Protein AF-A0A3B9T2Q4-F1 (afdb_monomer)

Mean predicted aligned error: 12.05 Å

Solvent-accessible surface area (backbone atoms only — not comparable to full-atom values): 7334 Å² total; pe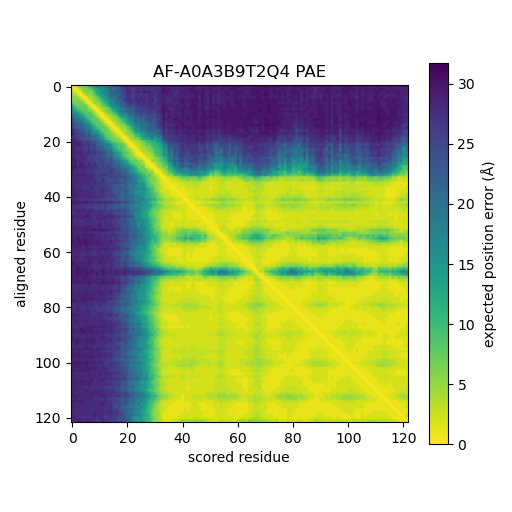r-residue (Å²): 136,87,83,83,85,83,90,83,91,85,90,83,83,90,84,89,80,84,85,78,78,80,80,82,74,83,77,83,78,84,82,79,73,48,72,46,75,51,74,50,68,79,83,91,60,62,48,77,48,77,45,71,37,96,86,68,55,30,35,34,40,36,37,37,38,62,86,83,63,39,28,37,37,20,34,15,36,25,55,74,46,55,23,23,5,27,36,36,36,62,86,44,82,47,70,23,61,76,29,56,36,71,40,77,10,53,34,78,42,71,57,38,73,68,49,38,39,37,37,24,41,64

Radius of gyration: 32.85 Å; Cα contacts (8 Å, |Δi|>4): 252; chains: 1; bounding box: 63×81×82 Å

Sequence (122 aa):
MKNRTNISFAVKAAVSIALSGIVMIPASLCASAANVSASATSFNSSWERYKEVSDGDGCLTYGFNTWATDEDYAWARHDTNSHYASLYNGSGWHTGSAKSGGKLSRVDVTHKGNSVSYYMYY

Foldseek 3Di:
DDDDDDDDDDDDDDDDDDPDDDDDDDDDDPDDWDKDKDKDQDQPAKDWDKDADPVRQKIWIWIFHPPPQRKTKIKIAGQAAWKWKWKQAPVGIDIFDIDGHPDMTMDIGHHHDRMMMIMMTD

Secondary structure (DSSP, 8-state):
----------------------------------EEEEEE---SS-EEEEEE-TTSSEEEEEEEE-SSS-EEEEEEEESSS-BEEEEEETTEEEEPPPB-TTSEEEEEEE--SS-EEEEEE-

Nearest PDB structures (foldseek):
  6m5a-assembly1_A  TM=3.588E-01  e=1.101E-01  Bifidobacterium longum
  3hqx-assembly1_A-2  TM=2.812E-01  e=4.783E-02  Acinetobacter baylyi ADP1
  5cjb-assembly1_A  TM=3.942E-01  e=6.824E-01  Homo sapiens
  3lrk-assembly1_A  TM=3.031E-01  e=9.828E-01  Saccharomyces cerevisiae
  3lrm-assembly1_D  TM=3.023E-01  e=1.149E+00  Saccharomyces cerevisiae

pLDDT: mean 83.82, std 20.03, range [36.34, 98.5]

Structure (mmCIF, N/CA/C/O backbone):
data_AF-A0A3B9T2Q4-F1
#
_entry.id   AF-A0A3B9T2Q4-F1
#
loop_
_atom_site.group_PDB
_atom_site.id
_atom_site.type_symbol
_atom_site.label_atom_id
_atom_site.label_alt_id
_atom_site.label_comp_id
_atom_site.label_asym_id
_atom_site.label_entity_id
_atom_site.label_seq_id
_atom_site.pdbx_PDB_ins_code
_atom_site.Cartn_x
_atom_site.Cartn_y
_atom_site.Cartn_z
_atom_site.occupancy
_atom_site.B_iso_or_equiv
_atom_site.auth_seq_id
_atom_site.auth_comp_id
_atom_site.auth_asym_id
_atom_site.auth_atom_id
_atom_site.pdbx_PDB_model_num
ATOM 1 N N . MET A 1 1 ? 37.339 -72.904 -65.330 1.00 45.62 1 MET A N 1
ATOM 2 C CA . MET A 1 1 ? 38.523 -72.027 -65.461 1.00 45.62 1 MET A CA 1
ATOM 3 C C . MET A 1 1 ? 38.452 -70.959 -64.379 1.00 45.62 1 MET A C 1
ATOM 5 O O . MET A 1 1 ? 37.429 -70.303 -64.254 1.00 45.62 1 MET A O 1
ATOM 9 N N . LYS A 1 2 ? 39.484 -70.882 -63.531 1.00 36.59 2 LYS A N 1
ATOM 10 C CA . LYS A 1 2 ? 39.657 -69.873 -62.476 1.00 36.59 2 LYS A CA 1
ATOM 11 C C . LYS A 1 2 ? 40.204 -68.595 -63.114 1.00 36.59 2 LYS A C 1
ATOM 13 O O . LYS A 1 2 ? 41.288 -68.670 -63.672 1.00 36.59 2 LYS A O 1
ATOM 18 N N . ASN A 1 3 ? 39.543 -67.455 -62.914 1.00 41.19 3 ASN A N 1
ATOM 19 C CA . ASN A 1 3 ? 40.208 -66.151 -62.937 1.00 41.19 3 ASN A CA 1
ATOM 20 C C . ASN A 1 3 ? 40.137 -65.543 -61.532 1.00 41.19 3 ASN A C 1
ATOM 22 O O . ASN A 1 3 ? 39.170 -64.902 -61.138 1.00 41.19 3 ASN A O 1
ATOM 26 N N . ARG A 1 4 ? 41.190 -65.824 -60.764 1.00 37.62 4 ARG A N 1
ATOM 27 C CA . ARG A 1 4 ? 41.754 -64.895 -59.778 1.00 37.62 4 ARG A CA 1
ATOM 28 C C . ARG A 1 4 ? 42.538 -63.872 -60.626 1.00 37.62 4 ARG A C 1
ATOM 30 O O . ARG A 1 4 ? 43.053 -64.259 -61.668 1.00 37.62 4 ARG A O 1
ATOM 37 N N . THR A 1 5 ? 42.716 -62.593 -60.333 1.00 45.78 5 THR A N 1
ATOM 38 C CA . THR A 1 5 ? 43.146 -61.885 -59.116 1.00 45.78 5 THR A CA 1
ATOM 39 C C . THR A 1 5 ? 43.351 -60.414 -59.622 1.00 45.78 5 THR A C 1
ATOM 41 O O . THR A 1 5 ? 43.537 -60.244 -60.823 1.00 45.78 5 THR A O 1
ATOM 44 N N . ASN A 1 6 ? 43.395 -59.298 -58.879 1.00 43.62 6 ASN A N 1
ATOM 45 C CA . ASN A 1 6 ? 44.394 -58.974 -57.857 1.00 43.62 6 ASN A CA 1
ATOM 46 C C . ASN A 1 6 ? 44.456 -57.442 -57.584 1.00 43.62 6 ASN A C 1
ATOM 48 O O . ASN A 1 6 ? 44.258 -56.666 -58.512 1.00 43.62 6 ASN A O 1
ATOM 52 N N . ILE A 1 7 ? 44.930 -57.092 -56.374 1.00 43.34 7 ILE A N 1
ATOM 53 C CA . ILE A 1 7 ? 45.737 -55.899 -55.994 1.00 43.34 7 ILE A CA 1
ATOM 54 C C . ILE A 1 7 ? 44.973 -54.570 -55.720 1.00 43.34 7 ILE A C 1
ATOM 56 O O . ILE A 1 7 ? 44.208 -54.131 -56.560 1.00 43.34 7 ILE A O 1
ATOM 60 N N . SER A 1 8 ? 45.174 -53.784 -54.645 1.00 39.56 8 SER A N 1
ATOM 61 C CA . SER A 1 8 ? 45.761 -53.971 -53.303 1.00 39.56 8 SER A CA 1
ATOM 62 C C . SER A 1 8 ? 45.687 -52.671 -52.447 1.00 39.56 8 SER A C 1
ATOM 64 O O . SER A 1 8 ? 45.685 -51.584 -53.009 1.00 39.56 8 SER A O 1
ATOM 66 N N . PHE A 1 9 ? 45.740 -52.835 -51.111 1.00 43.47 9 PHE A N 1
ATOM 67 C CA . PHE A 1 9 ? 46.228 -51.958 -50.012 1.00 43.47 9 PHE A CA 1
ATOM 68 C C . PHE A 1 9 ? 45.782 -50.483 -49.846 1.00 43.47 9 PHE A C 1
ATOM 70 O O . PHE A 1 9 ? 46.255 -49.597 -50.546 1.00 43.47 9 PHE A O 1
ATOM 77 N N . ALA A 1 10 ? 45.099 -50.202 -48.722 1.00 46.97 10 ALA A N 1
ATOM 78 C CA . ALA A 1 10 ? 45.397 -49.048 -47.858 1.00 46.97 10 ALA A CA 1
ATOM 79 C C . ALA A 1 10 ? 44.982 -49.321 -46.394 1.00 46.97 10 ALA A C 1
ATOM 81 O O . ALA A 1 10 ? 43.847 -49.683 -46.097 1.00 46.97 10 ALA A O 1
ATOM 82 N N . VAL A 1 11 ? 45.941 -49.160 -45.484 1.00 45.84 11 VAL A N 1
ATOM 83 C CA . VAL A 1 11 ? 45.807 -49.188 -44.020 1.00 45.84 11 VAL A CA 1
ATOM 84 C C . VAL A 1 11 ? 45.319 -47.814 -43.543 1.00 45.84 11 VAL A C 1
ATOM 86 O O . VAL A 1 11 ? 45.872 -46.826 -44.021 1.00 45.84 11 VAL A O 1
ATOM 89 N N . LYS A 1 12 ? 44.381 -47.740 -42.577 1.00 36.34 12 LYS A N 1
ATOM 90 C CA . LYS A 1 12 ? 44.442 -46.861 -41.375 1.00 36.34 12 LYS A CA 1
ATOM 91 C C . LYS A 1 12 ? 43.123 -46.804 -40.572 1.00 36.34 12 LYS A C 1
ATOM 93 O O . LYS A 1 12 ? 42.093 -46.396 -41.080 1.00 36.34 12 LYS A O 1
ATOM 98 N N . ALA A 1 13 ? 43.254 -47.206 -39.305 1.00 38.75 13 ALA A N 1
ATOM 99 C CA . ALA A 1 13 ? 42.751 -46.618 -38.054 1.00 38.75 13 ALA A CA 1
ATOM 100 C C . ALA A 1 13 ? 41.331 -46.007 -37.936 1.00 38.75 13 ALA A C 1
ATOM 102 O O . ALA A 1 13 ? 41.023 -45.013 -38.573 1.00 38.75 13 ALA A O 1
ATOM 103 N N . ALA A 1 14 ? 40.595 -46.569 -36.960 1.00 47.28 14 ALA A N 1
ATOM 104 C CA . ALA A 1 14 ? 39.822 -45.956 -35.861 1.00 47.28 14 ALA A CA 1
ATOM 105 C C . ALA A 1 14 ? 38.883 -44.757 -36.120 1.00 47.28 14 ALA A C 1
ATOM 107 O O . ALA A 1 14 ? 39.265 -43.779 -36.742 1.00 47.28 14 ALA A O 1
ATOM 108 N N . VAL A 1 15 ? 37.710 -44.769 -35.469 1.00 45.53 15 VAL A N 1
ATOM 109 C CA . VAL A 1 15 ? 37.310 -43.793 -34.425 1.00 45.53 15 VAL A CA 1
ATOM 110 C C . VAL A 1 15 ? 35.877 -44.094 -33.959 1.00 45.53 15 VAL A C 1
ATOM 112 O O . VAL A 1 15 ? 34.943 -44.207 -34.748 1.00 45.53 15 VAL A O 1
ATOM 115 N N . SER A 1 16 ? 35.737 -44.236 -32.644 1.00 49.41 16 SER A N 1
ATOM 116 C CA . SER A 1 16 ? 34.495 -44.326 -31.876 1.00 49.41 16 SER A CA 1
ATOM 117 C C . SER A 1 16 ? 33.817 -42.957 -31.778 1.00 49.41 16 SER A C 1
ATOM 119 O O . SER A 1 16 ? 34.513 -41.980 -31.519 1.00 49.41 16 SER A O 1
ATOM 121 N N . ILE A 1 17 ? 32.482 -42.872 -31.841 1.00 56.44 17 ILE A N 1
ATOM 122 C CA . ILE A 1 17 ? 31.737 -41.731 -31.274 1.00 56.44 17 ILE A CA 1
ATOM 123 C C . ILE A 1 17 ? 30.488 -42.264 -30.564 1.00 56.44 17 ILE A C 1
ATOM 125 O O . ILE A 1 17 ? 29.504 -42.643 -31.194 1.00 56.44 17 ILE A O 1
ATOM 129 N N . ALA A 1 18 ? 30.552 -42.301 -29.232 1.00 58.09 18 ALA A N 1
ATOM 130 C CA . ALA A 1 18 ? 29.379 -42.398 -28.375 1.00 58.09 18 ALA A CA 1
ATOM 131 C C . ALA A 1 18 ? 28.689 -41.027 -28.367 1.00 58.09 18 ALA A C 1
ATOM 133 O O . ALA A 1 18 ? 29.297 -40.028 -27.982 1.00 58.09 18 ALA A O 1
ATOM 134 N N . LEU A 1 19 ? 27.438 -40.967 -28.821 1.00 53.00 19 LEU A N 1
ATOM 135 C CA . LEU A 1 19 ? 26.647 -39.741 -28.807 1.00 53.00 19 LEU A CA 1
ATOM 136 C C . LEU A 1 19 ? 25.994 -39.593 -27.426 1.00 53.00 19 LEU A C 1
ATOM 138 O O . LEU A 1 19 ? 24.887 -40.072 -27.187 1.00 53.00 19 LEU A O 1
ATOM 142 N N . SER A 1 20 ? 26.714 -38.970 -26.496 1.00 57.81 20 SER A N 1
ATOM 143 C CA . SER A 1 20 ? 26.172 -38.558 -25.201 1.00 57.81 20 SER A CA 1
ATOM 144 C C . SER A 1 20 ? 25.135 -37.455 -25.417 1.00 57.81 20 SER A C 1
ATOM 146 O O . SER A 1 20 ? 25.484 -36.313 -25.713 1.00 57.81 20 SER A O 1
ATOM 148 N N . GLY A 1 21 ? 23.854 -37.797 -25.280 1.00 60.84 21 GLY A N 1
ATOM 149 C CA . GLY A 1 21 ? 22.773 -36.820 -25.224 1.00 60.84 21 GLY A CA 1
ATOM 150 C C . GLY A 1 21 ? 22.905 -35.971 -23.962 1.00 60.84 21 GLY A C 1
ATOM 151 O O . GLY A 1 21 ? 22.773 -36.478 -22.851 1.00 60.84 21 GLY A O 1
ATOM 152 N N . ILE 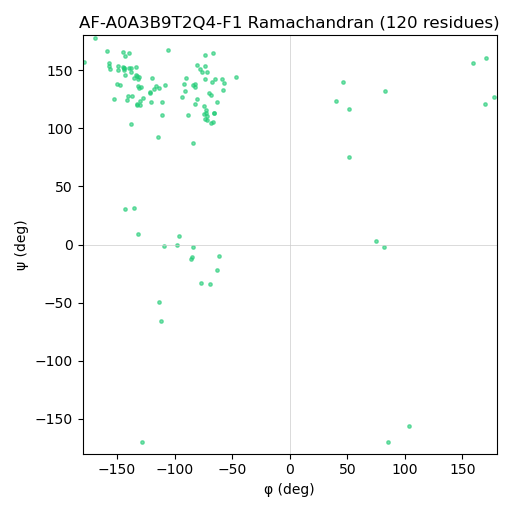A 1 22 ? 23.186 -34.680 -24.127 1.00 67.56 22 ILE A N 1
ATOM 153 C CA . ILE A 1 22 ? 23.145 -33.706 -23.036 1.00 67.56 22 ILE A CA 1
ATOM 154 C C . ILE A 1 22 ? 21.672 -33.476 -22.688 1.00 67.56 22 ILE A C 1
ATOM 156 O O . ILE A 1 22 ? 20.922 -32.893 -23.469 1.00 67.56 22 ILE A O 1
ATOM 160 N N . VAL A 1 23 ? 21.254 -33.942 -21.513 1.00 66.56 23 VAL A N 1
ATOM 161 C CA . VAL A 1 23 ? 19.970 -33.568 -20.913 1.00 66.56 23 VAL A CA 1
ATOM 162 C C . VAL A 1 23 ? 20.093 -32.118 -20.438 1.00 66.56 23 VAL A C 1
ATOM 164 O O . VAL A 1 23 ? 20.784 -31.844 -19.459 1.00 66.56 23 VAL A O 1
ATOM 167 N N . MET A 1 24 ? 19.445 -31.177 -21.129 1.00 67.06 24 MET A N 1
ATOM 168 C CA . MET A 1 24 ? 19.234 -29.832 -20.591 1.00 67.06 24 MET A CA 1
ATOM 169 C C . MET A 1 24 ? 18.159 -29.907 -19.506 1.00 67.06 24 MET A C 1
ATOM 171 O O . MET A 1 24 ? 16.981 -30.086 -19.804 1.00 67.06 24 MET A O 1
ATOM 175 N N . ILE A 1 25 ? 18.561 -29.766 -18.246 1.00 71.31 25 ILE A N 1
ATOM 176 C CA . ILE A 1 25 ? 17.626 -29.478 -17.158 1.00 71.31 25 ILE A CA 1
ATOM 177 C C . ILE A 1 25 ? 17.391 -27.961 -17.186 1.00 71.31 25 ILE A C 1
ATOM 179 O O . ILE A 1 25 ? 18.367 -27.217 -17.066 1.00 71.31 25 ILE A O 1
ATOM 183 N N . PRO A 1 26 ? 16.154 -27.464 -17.365 1.00 66.19 26 PRO A N 1
ATOM 184 C CA . PRO A 1 26 ? 15.901 -26.036 -17.246 1.00 66.19 26 PRO A CA 1
ATOM 185 C C . PRO A 1 26 ? 16.201 -25.601 -15.808 1.00 66.19 26 PRO A C 1
ATOM 187 O O . PRO A 1 26 ? 15.634 -26.133 -14.854 1.00 66.19 26 PRO A O 1
ATOM 190 N N . ALA A 1 27 ? 17.113 -24.643 -15.646 1.00 67.19 27 ALA A N 1
ATOM 191 C CA . ALA A 1 27 ? 17.326 -23.993 -14.363 1.00 67.19 27 ALA A CA 1
ATOM 192 C C . ALA A 1 27 ? 16.137 -23.065 -14.089 1.00 67.19 27 ALA A C 1
ATOM 194 O O . ALA A 1 27 ? 15.915 -22.097 -14.818 1.00 67.19 27 ALA A O 1
ATOM 195 N N . SER A 1 28 ? 15.365 -23.357 -13.044 1.00 64.12 28 SER A N 1
ATOM 196 C CA . SER A 1 28 ? 14.371 -22.421 -12.524 1.00 64.12 28 SER A CA 1
ATOM 197 C C . SER A 1 28 ? 15.098 -21.207 -11.948 1.00 64.12 28 SER A C 1
ATOM 199 O O . SER A 1 28 ? 15.803 -21.322 -10.947 1.00 64.12 28 SER A O 1
ATOM 201 N N . LEU A 1 29 ? 14.940 -20.042 -12.576 1.00 61.62 29 LEU A N 1
ATOM 202 C CA . LEU A 1 29 ? 15.357 -18.774 -11.985 1.00 61.62 29 LEU A CA 1
ATOM 203 C C . LEU A 1 29 ? 14.366 -18.441 -10.865 1.00 61.62 29 LEU A C 1
ATOM 205 O O . LEU A 1 29 ? 13.189 -18.195 -11.125 1.00 61.62 29 LEU A O 1
ATOM 209 N N . CYS A 1 30 ? 14.821 -18.459 -9.615 1.00 53.50 30 CYS A N 1
ATOM 210 C CA . CYS A 1 30 ? 14.029 -17.941 -8.505 1.00 53.50 30 CYS A CA 1
ATOM 211 C C . CYS A 1 30 ? 13.920 -16.418 -8.667 1.00 53.50 30 CYS A C 1
ATOM 213 O O . CYS A 1 30 ? 14.889 -15.704 -8.419 1.00 53.50 30 CYS A O 1
ATOM 215 N N . ALA A 1 31 ? 12.764 -15.915 -9.100 1.00 57.06 31 ALA A N 1
ATOM 216 C CA . ALA A 1 31 ? 12.480 -14.486 -9.059 1.00 57.06 31 ALA A CA 1
ATOM 217 C C . ALA A 1 31 ? 12.199 -14.080 -7.604 1.00 57.06 31 ALA A C 1
ATOM 219 O O . ALA A 1 31 ? 11.200 -14.500 -7.020 1.00 57.06 31 ALA A O 1
ATOM 220 N N . SER A 1 32 ? 13.085 -13.287 -7.004 1.00 60.25 32 SER A N 1
ATOM 221 C CA . SER A 1 32 ? 12.813 -12.600 -5.741 1.00 60.25 32 SER A CA 1
ATOM 222 C C . SER A 1 32 ? 12.171 -11.250 -6.053 1.00 60.25 32 SER A C 1
ATOM 224 O O . SER A 1 32 ? 12.842 -10.382 -6.606 1.00 60.25 32 SER A O 1
ATOM 226 N N . ALA A 1 33 ? 10.892 -11.076 -5.717 1.00 71.56 33 ALA A N 1
ATOM 227 C CA . ALA A 1 33 ? 10.262 -9.759 -5.756 1.00 71.56 33 ALA A CA 1
ATOM 228 C C . ALA A 1 33 ? 10.841 -8.900 -4.625 1.00 71.56 33 ALA A C 1
ATOM 230 O O . ALA A 1 33 ? 10.904 -9.358 -3.477 1.00 71.56 33 ALA A O 1
ATOM 231 N N . ALA A 1 34 ? 11.269 -7.682 -4.944 1.00 86.31 34 ALA A N 1
ATOM 232 C CA . ALA A 1 34 ? 11.630 -6.719 -3.922 1.00 86.31 34 ALA A CA 1
ATOM 233 C C . ALA A 1 34 ? 10.345 -6.212 -3.260 1.00 86.31 34 ALA A C 1
ATOM 235 O O . ALA A 1 34 ? 9.252 -6.252 -3.835 1.00 86.31 34 ALA A O 1
ATOM 236 N N . ASN A 1 35 ? 10.443 -5.772 -2.008 1.00 91.38 35 ASN A N 1
ATOM 237 C CA . ASN A 1 35 ? 9.285 -5.226 -1.325 1.00 91.38 35 ASN A CA 1
ATOM 238 C C . ASN A 1 35 ? 9.647 -4.073 -0.400 1.00 91.38 35 ASN A C 1
ATOM 240 O O . ASN A 1 35 ? 10.734 -3.999 0.170 1.00 91.38 35 ASN A O 1
ATOM 244 N N . VAL A 1 36 ? 8.679 -3.186 -0.221 1.00 95.31 36 VAL A N 1
ATOM 245 C CA . VAL A 1 36 ? 8.677 -2.187 0.840 1.00 95.31 36 VAL A CA 1
ATOM 246 C C . VAL A 1 36 ? 7.495 -2.476 1.752 1.00 95.31 36 VAL A C 1
ATOM 248 O O . VAL A 1 36 ? 6.408 -2.814 1.283 1.00 95.31 36 VAL A O 1
ATOM 251 N N . SER A 1 37 ? 7.715 -2.398 3.064 1.00 96.06 37 SER A N 1
ATOM 252 C CA . SER A 1 37 ? 6.689 -2.697 4.062 1.00 96.06 37 SER A CA 1
ATOM 253 C C . SER A 1 37 ? 6.615 -1.654 5.172 1.00 96.06 37 SER A C 1
ATOM 255 O O . SER A 1 37 ? 7.605 -0.991 5.498 1.00 96.06 37 SER A O 1
ATOM 257 N N . ALA A 1 38 ? 5.434 -1.514 5.763 1.00 96.56 38 ALA A N 1
ATOM 258 C CA . ALA A 1 38 ? 5.166 -0.674 6.924 1.00 96.56 38 ALA A CA 1
ATOM 259 C C . ALA A 1 38 ? 4.120 -1.338 7.829 1.00 96.56 38 ALA A C 1
ATOM 261 O O . ALA A 1 38 ? 3.435 -2.268 7.414 1.00 96.56 38 ALA A O 1
ATOM 262 N N . SER A 1 39 ? 3.980 -0.856 9.063 1.00 96.69 39 SER A N 1
ATOM 263 C CA . SER A 1 39 ? 2.981 -1.364 10.004 1.00 96.69 39 SER A CA 1
ATOM 264 C C . SER A 1 39 ? 2.409 -0.256 10.880 1.00 96.69 39 SER A C 1
ATOM 266 O O . SER A 1 39 ? 3.095 0.725 11.180 1.00 96.69 39 SER A O 1
ATOM 268 N N . ALA A 1 40 ? 1.172 -0.435 11.335 1.00 96.38 40 ALA A N 1
ATOM 269 C CA . ALA A 1 40 ? 0.509 0.462 12.274 1.00 96.38 40 ALA A CA 1
ATOM 270 C C . ALA A 1 40 ? -0.273 -0.317 13.338 1.00 96.38 40 ALA A C 1
ATOM 272 O O . ALA A 1 40 ? -0.742 -1.423 13.083 1.00 96.38 40 ALA A O 1
ATOM 273 N N . THR A 1 41 ? -0.412 0.284 14.521 1.00 95.75 41 THR A N 1
ATOM 274 C CA . THR A 1 41 ? -1.107 -0.286 15.692 1.00 95.75 41 THR A CA 1
ATOM 275 C C . THR A 1 41 ? -2.095 0.689 16.347 1.00 95.75 41 THR A C 1
ATOM 277 O O . THR A 1 41 ? -2.599 0.426 17.435 1.00 95.75 41 THR A O 1
ATOM 280 N N . SER A 1 42 ? -2.358 1.839 15.718 1.00 92.81 42 SER A N 1
ATOM 281 C CA . SER A 1 42 ? -3.260 2.874 16.236 1.00 92.81 42 SER A CA 1
ATOM 282 C C . SER A 1 42 ? -4.256 3.282 15.158 1.00 92.81 42 SER A C 1
ATOM 284 O O . SER A 1 42 ? -3.856 3.752 14.092 1.00 92.81 42 SER A O 1
ATOM 286 N N . PHE A 1 43 ? -5.543 3.102 15.456 1.00 95.00 43 PHE A N 1
ATOM 287 C CA . PHE A 1 43 ? -6.658 3.226 14.508 1.00 95.00 43 PHE A CA 1
ATOM 288 C C . PHE A 1 43 ? -7.820 4.031 15.116 1.00 95.00 43 PHE A C 1
ATOM 290 O O . PHE A 1 43 ? -8.986 3.786 14.847 1.00 95.00 43 PHE A O 1
ATOM 297 N N . ASN A 1 44 ? -7.501 4.991 15.992 1.00 92.62 44 ASN A N 1
ATOM 298 C CA . ASN A 1 44 ? -8.508 5.808 16.686 1.00 92.62 44 ASN A CA 1
ATOM 299 C C . ASN A 1 44 ? -8.967 7.033 15.872 1.00 92.62 44 ASN A C 1
ATOM 301 O O . ASN A 1 44 ? -9.921 7.709 16.246 1.00 92.62 44 ASN A O 1
ATOM 305 N N . SER A 1 45 ? -8.253 7.367 14.798 1.00 94.44 45 SER A N 1
ATOM 306 C CA . SER A 1 45 ? -8.506 8.528 13.943 1.00 94.44 45 SER A CA 1
ATOM 307 C C . SER A 1 45 ? -7.901 8.292 12.568 1.00 94.44 45 SER A C 1
ATOM 309 O O . SER A 1 45 ? -6.894 7.589 12.477 1.00 94.44 45 SER A O 1
ATOM 311 N N . SER A 1 46 ? -8.446 8.923 11.526 1.00 96.69 46 SER A N 1
ATOM 312 C CA . SER A 1 46 ? -7.872 8.827 10.183 1.00 96.69 46 SER A CA 1
ATOM 313 C C . SER A 1 46 ? -6.427 9.326 10.130 1.00 96.69 46 SER A C 1
ATOM 315 O O . SER A 1 46 ? -6.075 10.318 10.774 1.00 96.69 46 SER A O 1
ATOM 317 N N . TRP A 1 47 ? -5.597 8.656 9.337 1.00 97.44 47 TRP A N 1
ATOM 318 C CA . TRP A 1 47 ? -4.225 9.063 9.050 1.00 97.44 47 TRP A CA 1
ATOM 319 C C . TRP A 1 47 ? -3.743 8.463 7.728 1.00 97.44 47 TRP A C 1
ATOM 321 O O . TRP A 1 47 ? -4.198 7.403 7.308 1.00 97.44 47 TRP A O 1
ATOM 331 N N . GLU A 1 48 ? -2.758 9.120 7.120 1.00 97.50 48 GLU A N 1
ATOM 332 C CA . GLU A 1 48 ? -2.064 8.653 5.922 1.00 97.50 48 GLU A CA 1
ATOM 333 C C . GLU A 1 48 ? -0.556 8.793 6.115 1.00 97.50 48 GLU A C 1
ATOM 335 O O . GLU A 1 48 ? -0.071 9.719 6.773 1.00 97.50 48 GLU A O 1
ATOM 340 N N . ARG A 1 49 ? 0.195 7.848 5.561 1.00 98.12 49 ARG A N 1
ATOM 341 C CA . ARG A 1 49 ? 1.651 7.834 5.559 1.00 98.12 49 ARG A CA 1
ATOM 342 C C . ARG A 1 49 ? 2.165 7.367 4.210 1.00 98.12 49 ARG A C 1
ATOM 344 O O . ARG A 1 49 ? 1.454 6.774 3.403 1.00 98.12 49 ARG A O 1
ATOM 351 N N . TYR A 1 50 ? 3.447 7.617 4.011 1.00 97.06 50 TYR A N 1
ATOM 352 C CA . TYR A 1 50 ? 4.147 7.351 2.772 1.00 97.06 50 TYR A CA 1
ATOM 353 C C . TYR A 1 50 ? 5.495 6.701 3.068 1.00 97.06 50 TYR A C 1
ATOM 355 O O . TYR A 1 50 ? 6.141 7.022 4.072 1.00 97.06 50 TYR A O 1
ATOM 363 N N . LYS A 1 51 ? 5.911 5.767 2.216 1.00 97.06 51 LYS A N 1
ATOM 364 C CA . LYS A 1 51 ? 7.229 5.142 2.283 1.00 97.06 51 LYS A CA 1
ATOM 365 C C . LYS A 1 51 ? 7.779 4.925 0.882 1.00 97.06 51 LYS A C 1
ATOM 367 O O . LYS A 1 51 ? 7.142 4.267 0.064 1.00 97.06 51 LYS A O 1
ATOM 372 N N . GLU A 1 52 ? 8.966 5.457 0.637 1.00 95.50 52 GLU A N 1
ATOM 373 C CA . GLU A 1 52 ? 9.674 5.282 -0.629 1.00 95.50 52 GLU A CA 1
ATOM 374 C C . GLU A 1 52 ? 10.329 3.913 -0.711 1.00 95.50 52 GLU A C 1
ATOM 376 O O . GLU A 1 52 ? 10.722 3.305 0.294 1.00 95.50 52 GLU A O 1
ATOM 381 N N . VAL A 1 53 ? 10.444 3.446 -1.942 1.00 90.06 53 VAL A N 1
ATOM 382 C CA . VAL A 1 53 ? 11.325 2.353 -2.309 1.00 90.06 53 VAL A CA 1
ATOM 383 C C . VAL A 1 53 ? 12.776 2.841 -2.257 1.00 90.06 53 VAL A C 1
ATOM 385 O O . VAL A 1 53 ? 13.063 4.007 -2.505 1.00 90.06 53 VAL A O 1
ATOM 388 N N . SER A 1 54 ? 13.712 1.951 -1.920 1.00 84.75 54 SER A N 1
ATOM 389 C CA . SER A 1 54 ? 15.130 2.291 -1.748 1.00 84.75 54 SER A CA 1
ATOM 390 C C . SER A 1 54 ? 15.833 2.805 -3.008 1.00 84.75 54 SER A C 1
ATOM 392 O O . SER A 1 54 ? 16.872 3.445 -2.880 1.00 84.75 54 SER A O 1
ATOM 394 N N . ASP A 1 55 ? 15.313 2.504 -4.199 1.00 84.31 55 ASP A N 1
ATOM 395 C CA . ASP A 1 55 ? 15.833 3.009 -5.476 1.00 84.31 55 ASP A CA 1
ATOM 396 C C . ASP A 1 55 ? 15.277 4.395 -5.854 1.00 84.31 55 ASP A C 1
ATOM 398 O O . ASP A 1 55 ? 15.818 5.032 -6.754 1.00 84.31 55 ASP A O 1
ATOM 402 N N . GLY A 1 56 ? 14.258 4.888 -5.139 1.00 87.25 56 GLY A N 1
ATOM 403 C CA . GLY A 1 56 ? 13.594 6.167 -5.399 1.00 87.25 56 GLY A CA 1
ATOM 404 C C . GLY A 1 56 ? 12.533 6.137 -6.507 1.00 87.25 56 GLY A C 1
ATOM 405 O O . GLY A 1 56 ? 11.864 7.146 -6.710 1.00 87.25 56 GLY A O 1
ATOM 406 N N . ASP A 1 57 ? 12.320 5.000 -7.176 1.00 93.12 57 ASP A N 1
ATOM 407 C CA . ASP A 1 57 ? 11.429 4.877 -8.342 1.00 93.12 57 ASP A CA 1
ATOM 408 C C . ASP A 1 57 ? 10.025 4.376 -7.971 1.00 93.12 57 ASP A C 1
ATOM 410 O O . ASP A 1 57 ? 9.203 4.057 -8.838 1.00 93.12 57 ASP A O 1
ATOM 414 N N . GLY A 1 58 ? 9.726 4.260 -6.681 1.00 94.69 58 GLY A N 1
ATOM 415 C CA . GLY A 1 58 ? 8.448 3.746 -6.225 1.00 94.69 58 GLY A CA 1
ATOM 416 C C . GLY A 1 58 ? 8.088 4.150 -4.811 1.00 94.69 58 GLY A C 1
ATOM 417 O O . GLY A 1 58 ? 8.910 4.626 -4.025 1.00 94.69 58 GLY A O 1
ATOM 418 N N . CYS A 1 59 ? 6.822 3.940 -4.479 1.00 96.81 59 CYS A N 1
ATOM 419 C CA . CYS A 1 59 ? 6.277 4.308 -3.196 1.00 96.81 59 CYS A CA 1
ATOM 420 C C . CYS A 1 59 ? 5.040 3.518 -2.780 1.00 96.81 59 CYS A C 1
ATOM 422 O O . CYS A 1 59 ? 4.213 3.089 -3.589 1.00 96.81 59 CYS A O 1
ATOM 424 N N . LEU A 1 60 ? 4.917 3.391 -1.462 1.00 98.12 60 LEU A N 1
ATOM 425 C CA . LEU A 1 60 ? 3.767 2.862 -0.754 1.00 98.12 60 LEU A CA 1
ATOM 426 C C . LEU A 1 60 ? 3.094 4.001 0.019 1.00 98.12 60 LEU A C 1
ATOM 428 O O . LEU A 1 60 ? 3.640 4.487 1.012 1.00 98.12 60 LEU A O 1
ATOM 432 N N . THR A 1 61 ? 1.895 4.384 -0.407 1.00 98.44 61 THR A N 1
ATOM 433 C CA . THR A 1 61 ? 0.966 5.195 0.390 1.00 98.44 61 THR A CA 1
ATOM 434 C C . THR A 1 61 ? 0.073 4.254 1.180 1.00 98.44 61 THR A C 1
ATOM 436 O O . THR A 1 61 ? -0.449 3.289 0.628 1.00 98.44 61 THR A O 1
ATOM 439 N N . TYR A 1 62 ? -0.094 4.489 2.473 1.00 98.25 62 TYR A N 1
ATOM 440 C CA . TYR A 1 62 ? -0.886 3.613 3.329 1.00 98.25 62 TYR A CA 1
ATOM 441 C C . TYR A 1 62 ? -1.542 4.398 4.452 1.00 98.25 62 TYR A C 1
ATOM 443 O O . TYR A 1 62 ? -1.004 5.407 4.915 1.00 98.25 62 TYR A O 1
ATOM 451 N N . GLY A 1 63 ? -2.695 3.929 4.908 1.00 97.50 63 GLY A N 1
ATOM 452 C CA . GLY A 1 63 ? -3.485 4.700 5.847 1.00 97.50 63 GLY A CA 1
ATOM 453 C C . GLY A 1 63 ? -4.635 3.944 6.471 1.00 97.50 63 GLY A C 1
ATOM 454 O O . GLY A 1 63 ? -4.902 2.782 6.165 1.00 97.50 63 GLY A O 1
ATOM 455 N N . PHE A 1 64 ? -5.302 4.672 7.356 1.00 97.88 64 PHE A N 1
ATOM 456 C CA . PHE A 1 64 ? -6.554 4.292 7.978 1.00 97.88 64 PHE A CA 1
ATOM 457 C C . PHE A 1 64 ? -7.545 5.446 7.827 1.00 97.88 64 PHE A C 1
ATOM 459 O O . PHE A 1 64 ? -7.180 6.601 8.058 1.00 97.88 64 PHE A O 1
ATOM 466 N N . ASN A 1 65 ? -8.790 5.159 7.453 1.00 95.25 65 ASN A N 1
ATOM 467 C CA . ASN A 1 65 ? -9.820 6.172 7.245 1.00 95.25 65 ASN A CA 1
ATOM 468 C C . ASN A 1 65 ? -11.147 5.810 7.928 1.00 95.25 65 ASN A C 1
ATOM 470 O O . ASN A 1 65 ? -11.784 4.825 7.575 1.00 95.25 65 ASN A O 1
ATOM 474 N N . THR A 1 66 ? -11.632 6.657 8.835 1.00 90.94 66 THR A N 1
ATOM 475 C CA . THR A 1 66 ? -12.878 6.428 9.590 1.00 90.94 66 THR A CA 1
ATOM 476 C C . THR A 1 66 ? -14.157 6.850 8.855 1.00 90.94 66 THR A C 1
ATOM 478 O O . THR A 1 66 ? -15.252 6.690 9.385 1.00 90.94 66 THR A O 1
ATOM 481 N N . TRP A 1 67 ? -14.063 7.421 7.646 1.00 79.38 67 TRP A N 1
ATOM 482 C CA . TRP A 1 67 ? -15.216 8.073 7.006 1.00 79.38 67 TRP A CA 1
ATOM 483 C C . TRP A 1 67 ? -16.339 7.119 6.563 1.00 79.38 67 TRP A C 1
ATOM 485 O O . TRP A 1 67 ? -17.506 7.504 6.613 1.00 79.38 67 TRP A O 1
ATOM 495 N N . ALA A 1 68 ? -16.014 5.897 6.130 1.00 70.62 68 ALA A N 1
ATOM 496 C CA . ALA A 1 68 ? -17.003 4.949 5.607 1.00 70.62 68 ALA A CA 1
ATOM 497 C C . ALA A 1 68 ? -17.208 3.741 6.531 1.00 70.62 68 ALA A C 1
ATOM 499 O O . ALA A 1 68 ? -18.291 3.552 7.079 1.00 70.62 68 ALA A O 1
ATOM 500 N N . THR A 1 69 ? -16.175 2.914 6.694 1.00 79.81 69 THR A N 1
ATOM 501 C CA . THR A 1 69 ? -16.262 1.639 7.425 1.00 79.81 69 THR A CA 1
ATOM 502 C C . THR A 1 69 ? -15.004 1.347 8.231 1.00 79.81 69 THR A C 1
ATOM 504 O O . THR A 1 69 ? -14.648 0.179 8.343 1.00 79.81 69 THR A O 1
ATOM 507 N N . ASP A 1 70 ? -14.298 2.375 8.713 1.00 91.06 70 ASP A N 1
ATOM 508 C CA . ASP A 1 70 ? -12.958 2.217 9.290 1.00 91.06 70 ASP A CA 1
ATOM 509 C C . ASP A 1 70 ? -12.060 1.441 8.313 1.00 91.06 70 ASP A C 1
ATOM 511 O O . ASP A 1 70 ? -11.871 0.244 8.435 1.00 91.06 70 ASP A O 1
ATOM 515 N N . GLU A 1 71 ? -11.604 2.080 7.246 1.00 94.19 71 GLU A N 1
ATOM 516 C CA . GLU A 1 71 ? -10.929 1.426 6.124 1.00 94.19 71 GLU A CA 1
ATOM 517 C C . GLU A 1 71 ? -9.407 1.435 6.299 1.00 94.19 71 GLU A C 1
ATOM 519 O O . GLU A 1 71 ? -8.813 2.498 6.473 1.00 94.19 71 GLU A O 1
ATOM 524 N N . ASP A 1 72 ? -8.776 0.265 6.213 1.00 97.38 72 ASP A N 1
ATOM 525 C CA . ASP A 1 72 ? -7.342 0.125 5.965 1.00 97.38 72 ASP A CA 1
ATOM 526 C C . ASP A 1 72 ? -7.086 0.236 4.462 1.00 97.38 72 ASP A C 1
ATOM 528 O O . ASP A 1 72 ? -7.752 -0.435 3.667 1.00 97.38 72 ASP A O 1
ATOM 532 N N . TYR A 1 73 ? -6.071 0.997 4.058 1.00 97.44 73 TYR A N 1
ATOM 533 C CA . TYR A 1 73 ? -5.696 1.072 2.649 1.00 97.44 73 TYR A CA 1
ATOM 534 C C . TYR A 1 73 ? -4.191 1.045 2.404 1.00 97.44 73 TYR A C 1
ATOM 536 O O . TYR A 1 73 ? -3.385 1.532 3.200 1.00 97.44 73 TYR A O 1
ATOM 544 N N . ALA A 1 74 ? -3.822 0.474 1.258 1.00 98.38 74 ALA A N 1
ATOM 545 C CA . ALA A 1 74 ? -2.478 0.501 0.699 1.00 98.38 74 ALA A CA 1
ATOM 546 C C . ALA A 1 74 ? -2.538 0.774 -0.801 1.00 98.38 74 ALA A C 1
ATOM 548 O O . ALA A 1 74 ? -3.200 0.059 -1.560 1.00 98.38 74 ALA A O 1
ATOM 549 N N . TRP A 1 75 ? -1.786 1.771 -1.248 1.00 98.38 75 TRP A N 1
ATOM 550 C CA . TRP A 1 75 ? -1.608 2.109 -2.649 1.00 98.38 75 TRP A CA 1
ATOM 551 C C . TRP A 1 75 ? -0.128 2.044 -3.003 1.00 98.38 75 TRP A C 1
ATOM 553 O O . TRP A 1 75 ? 0.717 2.616 -2.321 1.00 98.38 75 TRP A O 1
ATOM 563 N N . ALA A 1 76 ? 0.177 1.340 -4.083 1.00 98.06 76 ALA A N 1
ATOM 564 C CA . ALA A 1 76 ? 1.529 1.116 -4.559 1.00 98.06 76 ALA A CA 1
ATOM 565 C C . ALA A 1 76 ? 1.687 1.737 -5.940 1.00 98.06 76 ALA A C 1
ATOM 567 O O . ALA A 1 76 ? 0.846 1.518 -6.820 1.00 98.06 76 ALA A O 1
ATOM 568 N N . ARG A 1 77 ? 2.784 2.465 -6.127 1.00 97.38 77 ARG A N 1
ATOM 569 C CA . ARG A 1 77 ? 3.228 2.977 -7.419 1.00 97.38 77 ARG A CA 1
ATOM 570 C C . ARG A 1 77 ? 4.704 2.652 -7.587 1.00 97.38 77 ARG A C 1
ATOM 572 O O . ARG A 1 77 ? 5.489 2.879 -6.679 1.00 97.38 77 ARG A O 1
ATOM 579 N N . HIS A 1 78 ? 5.081 2.187 -8.764 1.00 96.88 78 HIS A N 1
ATOM 580 C CA . HIS A 1 78 ? 6.466 2.161 -9.222 1.00 96.88 78 HIS A CA 1
ATOM 581 C C . HIS A 1 78 ? 6.508 2.736 -10.630 1.00 96.88 78 HIS A C 1
ATOM 583 O O . HIS A 1 78 ? 5.593 2.483 -11.415 1.00 96.88 78 HIS A O 1
ATOM 589 N N . ASP A 1 79 ? 7.538 3.496 -10.972 1.00 95.62 79 ASP A N 1
ATOM 590 C CA . ASP A 1 79 ? 7.627 4.165 -12.267 1.00 95.62 79 ASP A CA 1
ATOM 591 C C . ASP A 1 79 ? 8.023 3.214 -13.407 1.00 95.62 79 ASP A C 1
ATOM 593 O O . ASP A 1 7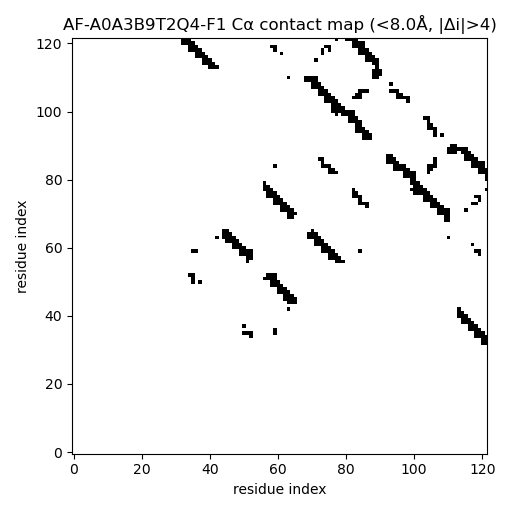9 ? 7.503 3.343 -14.516 1.00 95.62 79 ASP A O 1
ATO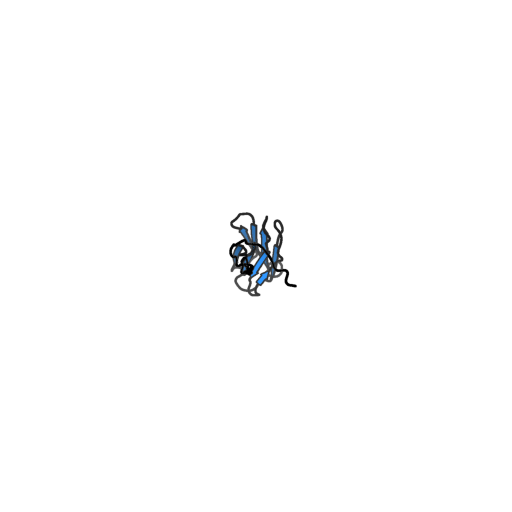M 597 N N . THR A 1 80 ? 8.846 2.198 -13.135 1.00 93.88 80 THR A N 1
ATOM 598 C CA . THR A 1 80 ? 9.381 1.259 -14.137 1.00 93.88 80 THR A CA 1
ATOM 599 C C . THR A 1 80 ? 8.873 -0.174 -13.957 1.00 93.88 80 THR A C 1
ATOM 601 O O . THR A 1 80 ? 8.372 -0.773 -14.913 1.00 93.88 80 THR A O 1
ATOM 604 N N . ASN A 1 81 ? 8.947 -0.721 -12.741 1.00 93.25 81 ASN A N 1
ATOM 605 C CA . ASN A 1 81 ? 8.669 -2.133 -12.481 1.00 93.25 81 ASN A CA 1
ATOM 606 C C . ASN A 1 81 ? 7.172 -2.459 -12.381 1.00 93.25 81 ASN A C 1
ATOM 608 O O . ASN A 1 81 ? 6.325 -1.622 -12.044 1.00 93.25 81 ASN A O 1
ATOM 612 N N . SER A 1 82 ? 6.843 -3.722 -12.672 1.00 95.62 82 SER A N 1
ATOM 613 C CA . SER A 1 82 ? 5.520 -4.265 -12.369 1.00 95.62 82 SER A CA 1
ATOM 614 C C . SER A 1 82 ? 5.365 -4.379 -10.860 1.00 95.62 82 SER A C 1
ATOM 616 O O . SER A 1 82 ? 6.200 -4.996 -10.219 1.00 95.62 82 SER A O 1
ATOM 618 N N . HIS A 1 83 ? 4.283 -3.852 -10.302 1.00 96.69 83 HIS A N 1
ATOM 619 C CA . HIS A 1 83 ? 4.108 -3.760 -8.858 1.00 96.69 83 HIS A CA 1
ATOM 620 C C . HIS A 1 83 ? 2.661 -3.997 -8.427 1.00 96.69 83 HIS A C 1
ATOM 622 O O . HIS A 1 83 ? 1.727 -3.904 -9.228 1.00 96.69 83 HIS A O 1
ATOM 628 N N . TYR A 1 84 ? 2.460 -4.290 -7.144 1.00 97.69 84 TYR A N 1
ATOM 629 C CA . TYR A 1 84 ? 1.134 -4.346 -6.531 1.00 97.69 84 TYR A CA 1
ATOM 630 C C . TYR A 1 84 ? 1.158 -3.966 -5.053 1.00 97.69 84 TYR A C 1
ATOM 632 O O . TYR A 1 84 ? 2.161 -4.135 -4.359 1.00 97.69 84 TYR A O 1
ATOM 640 N N . ALA A 1 85 ? 0.018 -3.466 -4.582 1.00 98.38 85 ALA A N 1
ATOM 641 C CA . ALA A 1 85 ? -0.232 -3.172 -3.178 1.00 98.38 85 ALA A CA 1
ATOM 642 C C . ALA A 1 85 ? -0.826 -4.397 -2.481 1.00 98.38 85 ALA A C 1
ATOM 644 O O . ALA A 1 85 ? -1.650 -5.110 -3.058 1.00 98.38 85 ALA A O 1
ATOM 645 N N . SER A 1 86 ? -0.443 -4.618 -1.233 1.00 98.19 86 SER A N 1
ATOM 646 C CA . SER A 1 86 ? -1.041 -5.639 -0.381 1.00 98.19 86 SER A CA 1
ATOM 647 C C . SER A 1 86 ? -1.108 -5.133 1.050 1.00 98.19 86 SER A C 1
ATOM 649 O O . SER A 1 86 ? -0.254 -4.356 1.479 1.00 98.19 86 SER A O 1
ATOM 651 N N . LEU A 1 87 ? -2.095 -5.586 1.809 1.00 98.12 87 LEU A N 1
ATOM 652 C CA . LEU A 1 87 ? -2.134 -5.370 3.246 1.00 98.12 87 LEU A CA 1
ATOM 653 C C . LEU A 1 87 ? -2.623 -6.621 3.971 1.00 98.12 87 LEU A C 1
ATOM 655 O O . LEU A 1 87 ? -3.375 -7.428 3.425 1.00 98.12 87 LEU A O 1
ATOM 659 N N . TYR A 1 88 ? -2.172 -6.778 5.208 1.00 98.38 88 TYR A N 1
ATOM 660 C CA . TYR A 1 88 ? -2.585 -7.833 6.116 1.00 98.38 88 TYR A CA 1
ATOM 661 C C . TYR A 1 88 ? -3.188 -7.207 7.364 1.00 98.38 88 TYR A C 1
ATOM 663 O O . TYR A 1 88 ? -2.516 -6.441 8.059 1.00 98.38 88 TYR A O 1
ATOM 671 N N . ASN A 1 89 ? -4.429 -7.570 7.662 1.00 97.81 89 ASN A N 1
ATOM 672 C CA . ASN A 1 89 ? -5.108 -7.192 8.893 1.00 97.81 89 ASN A CA 1
ATOM 673 C C . ASN A 1 89 ? -5.686 -8.437 9.584 1.00 97.81 89 ASN A C 1
ATOM 675 O O . ASN A 1 89 ? -5.401 -9.576 9.212 1.00 97.81 89 ASN A O 1
ATOM 679 N N . GLY A 1 90 ? -6.508 -8.247 10.612 1.00 97.56 90 GLY A N 1
ATOM 680 C CA . GLY A 1 90 ? -7.143 -9.333 11.362 1.00 97.56 90 GLY A CA 1
ATOM 681 C C . GLY A 1 90 ? -8.077 -10.234 10.541 1.00 97.56 90 GLY A C 1
ATOM 682 O O . GLY A 1 90 ? -8.498 -11.267 11.057 1.00 97.56 90 GLY A O 1
ATOM 683 N N . SER A 1 91 ? -8.399 -9.871 9.294 1.00 97.31 91 SER A N 1
ATOM 684 C CA . SER A 1 91 ? -9.165 -10.697 8.350 1.00 97.31 91 SER A CA 1
ATOM 685 C C . SER A 1 91 ? -8.278 -11.462 7.358 1.00 97.31 91 SER A C 1
ATOM 687 O O . SER A 1 91 ? -8.800 -12.193 6.521 1.00 97.31 91 SER A O 1
ATOM 689 N N . GLY A 1 92 ? -6.954 -11.312 7.437 1.00 98.06 92 GLY A N 1
ATOM 690 C CA . GLY A 1 92 ? -5.998 -11.949 6.536 1.00 98.06 92 GLY A CA 1
ATOM 691 C C . GLY A 1 92 ? -5.418 -10.997 5.489 1.00 98.06 92 GLY A C 1
ATOM 692 O O . GLY A 1 92 ? -5.354 -9.784 5.693 1.00 98.06 92 GLY A O 1
ATOM 693 N N . TRP A 1 93 ? -4.952 -11.580 4.382 1.00 98.19 93 TRP A N 1
ATOM 694 C CA . TRP A 1 93 ? -4.316 -10.871 3.271 1.00 98.19 93 TRP A CA 1
ATOM 695 C C . TRP A 1 93 ? -5.328 -10.307 2.281 1.00 98.19 93 TRP A C 1
ATOM 697 O O . TRP A 1 93 ? -6.237 -11.011 1.844 1.00 98.19 93 TRP A O 1
ATOM 707 N N . HIS A 1 94 ? -5.079 -9.074 1.848 1.00 98.31 94 HIS A N 1
ATOM 708 C CA . HIS A 1 94 ? -5.830 -8.385 0.807 1.00 98.31 94 HIS A CA 1
ATOM 709 C C . HIS A 1 94 ? -4.847 -7.814 -0.204 1.00 98.31 94 HIS A C 1
ATOM 711 O O . HIS A 1 94 ? -3.948 -7.058 0.161 1.00 98.31 94 HIS A O 1
ATOM 717 N N . THR A 1 95 ? -5.001 -8.175 -1.475 1.00 97.88 95 THR A N 1
ATOM 718 C CA . THR A 1 95 ? -4.021 -7.852 -2.517 1.00 97.88 95 THR A CA 1
ATOM 719 C C . THR A 1 95 ? -4.697 -7.168 -3.695 1.00 97.88 95 THR A C 1
ATOM 721 O O . THR A 1 95 ? -5.664 -7.678 -4.260 1.00 97.88 95 THR A O 1
ATOM 724 N N . GLY A 1 96 ? -4.174 -6.000 -4.064 1.00 97.31 96 GLY A N 1
ATOM 725 C CA . GLY A 1 96 ? -4.577 -5.278 -5.262 1.00 97.31 96 GLY A CA 1
ATOM 726 C C . GLY A 1 96 ? -4.043 -5.941 -6.533 1.00 97.31 96 GLY A C 1
ATOM 727 O O . GLY A 1 96 ? -3.121 -6.754 -6.507 1.00 97.31 96 GLY A O 1
ATOM 728 N N . SER A 1 97 ? -4.613 -5.589 -7.683 1.00 97.25 97 SER A N 1
ATOM 729 C CA . SER A 1 97 ? -4.141 -6.122 -8.965 1.00 97.25 97 SER A CA 1
ATOM 730 C C . SER A 1 97 ? -2.741 -5.615 -9.310 1.00 97.25 97 SER A C 1
ATOM 732 O O . SER A 1 97 ? -2.485 -4.417 -9.203 1.00 97.25 97 SER A O 1
ATOM 734 N N . ALA A 1 98 ? -1.897 -6.493 -9.856 1.00 97.19 98 ALA A N 1
ATOM 735 C CA . ALA A 1 98 ? -0.617 -6.102 -10.438 1.00 97.19 98 ALA A CA 1
ATOM 736 C C . ALA A 1 98 ? -0.777 -5.064 -11.553 1.00 97.19 98 ALA A C 1
ATOM 738 O O . ALA A 1 98 ? -1.697 -5.131 -12.377 1.00 97.19 98 ALA A O 1
ATOM 739 N N . LYS A 1 99 ? 0.132 -4.092 -11.559 1.00 97.75 99 LYS A N 1
ATOM 740 C CA . LYS A 1 99 ? 0.172 -2.976 -12.496 1.00 97.75 99 LYS A CA 1
ATOM 741 C C . LYS A 1 99 ? 1.567 -2.827 -13.076 1.00 97.75 99 LYS A C 1
ATOM 743 O O . LYS A 1 99 ? 2.554 -3.008 -12.379 1.00 97.75 99 LYS A O 1
ATOM 748 N N . SER A 1 100 ? 1.638 -2.451 -14.348 1.00 95.75 100 SER A N 1
ATOM 749 C CA . SER A 1 100 ? 2.886 -2.021 -14.980 1.00 95.75 100 SER A CA 1
ATOM 750 C C . SER A 1 100 ? 3.386 -0.700 -14.387 1.00 95.75 100 SER A C 1
ATOM 752 O O . SER A 1 100 ? 2.603 0.045 -13.789 1.00 95.75 100 SER A O 1
ATOM 754 N N . GLY A 1 101 ? 4.651 -0.366 -14.652 1.00 95.81 101 GLY A N 1
ATOM 755 C CA . GLY A 1 101 ? 5.243 0.923 -14.298 1.00 95.81 101 GLY A CA 1
ATOM 756 C C . GLY A 1 101 ? 4.371 2.133 -14.671 1.00 95.81 101 GLY A C 1
ATOM 757 O O . GLY A 1 101 ? 3.631 2.126 -15.664 1.00 95.81 101 GLY A O 1
ATOM 758 N N . GLY A 1 102 ? 4.404 3.158 -13.821 1.00 94.69 102 GLY A N 1
ATOM 759 C CA . GLY A 1 102 ? 3.681 4.423 -13.962 1.00 94.69 102 GLY A CA 1
ATOM 760 C C . GLY A 1 102 ? 2.179 4.352 -13.663 1.00 94.69 102 GLY A C 1
ATOM 761 O O . GLY A 1 102 ? 1.468 5.348 -13.832 1.00 94.69 102 GLY A O 1
ATOM 762 N N . LYS A 1 103 ? 1.661 3.193 -13.245 1.00 97.50 103 LYS A N 1
ATOM 763 C CA . LYS A 1 103 ? 0.261 3.003 -12.832 1.00 97.50 103 LYS A CA 1
ATOM 764 C C . LYS A 1 103 ? 0.163 2.865 -11.312 1.00 97.50 103 LYS A C 1
ATOM 766 O O . LYS A 1 103 ? 1.169 2.742 -10.634 1.00 97.50 103 LYS A O 1
ATOM 771 N N . LEU A 1 104 ? -1.060 2.940 -10.789 1.00 97.94 104 LEU A N 1
ATOM 772 C CA . LEU A 1 104 ? -1.344 2.828 -9.359 1.00 97.94 104 LEU A CA 1
ATOM 773 C C . LEU A 1 104 ? -2.084 1.514 -9.088 1.00 97.94 104 LEU A C 1
ATOM 775 O O . LEU A 1 104 ? -3.153 1.272 -9.660 1.00 97.94 104 L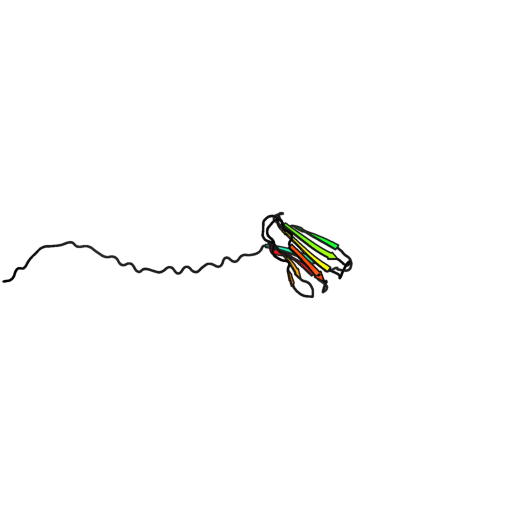EU A O 1
ATOM 779 N N . SER A 1 105 ? -1.528 0.675 -8.219 1.00 98.50 105 SER A N 1
ATOM 780 C CA . SER A 1 105 ? -2.230 -0.458 -7.613 1.00 98.50 105 SER A CA 1
ATOM 781 C C . SER A 1 105 ? -2.851 -0.013 -6.295 1.00 98.50 105 SER A C 1
ATOM 783 O O . SER A 1 105 ? -2.193 0.665 -5.514 1.00 98.50 105 SER A O 1
ATOM 785 N N . ARG A 1 106 ? -4.088 -0.428 -6.012 1.00 97.88 106 ARG A N 1
ATOM 786 C CA . ARG A 1 106 ? -4.815 -0.046 -4.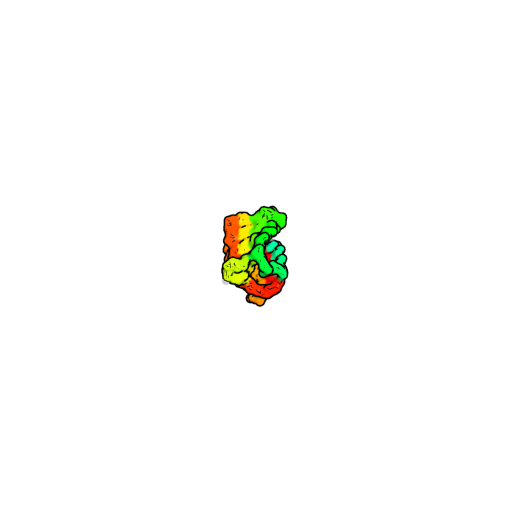792 1.00 97.88 106 ARG A CA 1
ATOM 787 C C . ARG A 1 106 ? -5.460 -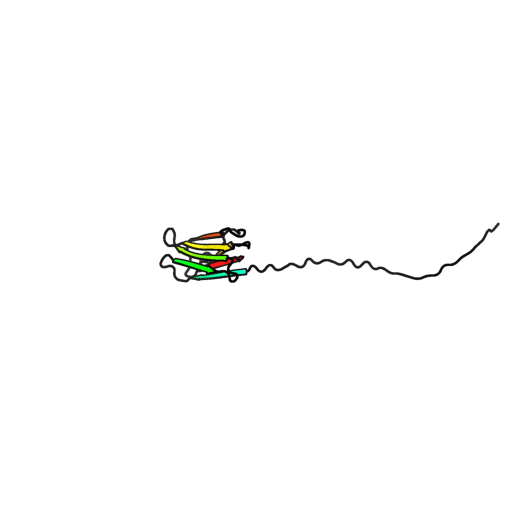1.257 -4.135 1.00 97.88 106 ARG A C 1
ATOM 789 O O . ARG A 1 106 ? -5.910 -2.163 -4.838 1.00 97.88 106 ARG A O 1
ATOM 796 N N . VAL A 1 107 ? -5.510 -1.236 -2.812 1.00 97.31 107 VAL A N 1
ATOM 797 C CA . VAL A 1 107 ? -6.350 -2.097 -1.986 1.00 97.31 107 VAL A CA 1
ATOM 798 C C . VAL A 1 107 ? -6.896 -1.255 -0.838 1.00 97.31 107 VAL A C 1
ATOM 800 O O . VAL A 1 107 ? -6.134 -0.577 -0.155 1.00 97.31 107 VAL A O 1
ATOM 803 N N . ASP A 1 108 ? -8.211 -1.296 -0.678 1.00 96.44 108 ASP A N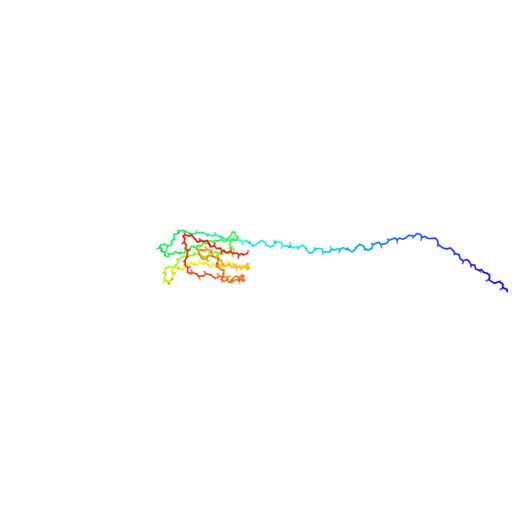 1
ATOM 804 C CA . ASP A 1 108 ? -8.985 -0.552 0.308 1.00 96.44 108 ASP A CA 1
ATOM 805 C C . ASP A 1 108 ? -9.937 -1.585 0.947 1.00 96.44 108 ASP A C 1
ATOM 807 O O . ASP A 1 108 ? -10.667 -2.268 0.219 1.00 96.44 108 ASP A O 1
ATOM 811 N N . VAL A 1 109 ? -9.865 -1.809 2.264 1.00 96.38 109 VAL A N 1
ATOM 812 C CA . VAL A 1 109 ? -10.662 -2.844 2.954 1.00 96.38 109 VAL A CA 1
ATOM 813 C C . VAL A 1 109 ? -11.081 -2.422 4.355 1.00 96.38 109 VAL A C 1
ATOM 815 O O . VAL A 1 109 ? -10.386 -1.680 5.036 1.00 96.38 109 VAL A O 1
ATOM 818 N N . THR A 1 110 ? -12.197 -2.966 4.840 1.00 96.94 110 THR A N 1
ATOM 819 C CA . THR A 1 110 ? -12.635 -2.772 6.228 1.00 96.94 110 THR A CA 1
ATOM 820 C C . THR A 1 110 ? -11.575 -3.244 7.225 1.00 96.94 110 THR A C 1
ATOM 822 O O . THR A 1 110 ? -11.051 -4.363 7.131 1.00 96.94 110 THR A O 1
ATOM 825 N N . HIS A 1 111 ? -11.307 -2.396 8.211 1.00 96.75 111 HIS A N 1
ATOM 826 C CA . HIS A 1 111 ? -10.323 -2.615 9.250 1.00 96.75 111 HIS A CA 1
ATOM 827 C C . HIS A 1 111 ? -10.685 -3.792 10.141 1.00 96.75 111 HIS A C 1
ATOM 829 O O . HIS A 1 111 ? -11.845 -4.041 10.491 1.00 96.75 111 HIS A O 1
ATOM 835 N N . LYS A 1 112 ? -9.653 -4.535 10.538 1.00 96.88 112 LYS A N 1
ATOM 836 C CA . LYS A 1 112 ? -9.796 -5.643 11.474 1.00 96.88 112 LYS A CA 1
ATOM 837 C C . LYS A 1 112 ? -8.529 -5.837 12.288 1.00 96.88 112 LYS A C 1
ATOM 839 O O . LYS A 1 112 ? -7.435 -5.918 11.743 1.00 96.88 112 LYS A O 1
ATOM 844 N N . GLY A 1 113 ? -8.700 -6.083 13.583 1.00 95.25 113 GLY A N 1
ATOM 845 C CA . GLY A 1 113 ? -7.598 -6.403 14.488 1.00 95.25 113 GLY A CA 1
ATOM 846 C C . GLY A 1 113 ? -6.924 -5.154 15.046 1.00 95.25 113 GLY A C 1
ATOM 847 O O . GLY A 1 113 ? -7.432 -4.056 14.911 1.00 95.25 113 GLY A O 1
ATOM 848 N N . ASN A 1 114 ? -5.789 -5.339 15.717 1.00 96.12 114 ASN A N 1
ATOM 849 C CA . ASN A 1 114 ? -5.085 -4.252 16.417 1.00 96.12 114 ASN A CA 1
ATOM 850 C C . ASN A 1 114 ? -3.777 -3.852 15.723 1.00 96.12 114 ASN A C 1
ATOM 852 O O . ASN A 1 114 ? -3.037 -3.004 16.214 1.00 96.12 114 ASN A O 1
ATOM 856 N N . SER A 1 115 ? -3.444 -4.528 14.627 1.00 97.38 115 SER A N 1
ATOM 857 C CA . SER A 1 115 ? -2.221 -4.322 13.868 1.00 97.38 115 SER A CA 1
ATOM 858 C C . SER A 1 115 ? -2.505 -4.584 12.404 1.00 97.38 115 SER A C 1
ATOM 860 O O . SER A 1 115 ? -3.171 -5.566 12.066 1.00 97.38 115 SER A O 1
ATOM 862 N N . VAL A 1 116 ? -1.973 -3.714 11.556 1.00 98.31 116 VAL A N 1
ATOM 863 C CA . VAL A 1 116 ? -2.079 -3.823 10.105 1.00 98.31 116 VAL A CA 1
ATOM 864 C C . VAL A 1 116 ? -0.691 -3.658 9.524 1.00 98.31 116 VAL A C 1
ATOM 866 O O . VAL A 1 116 ? 0.068 -2.777 9.939 1.00 98.31 116 VAL A O 1
ATOM 869 N N . SER A 1 117 ? -0.349 -4.535 8.588 1.00 98.44 117 SER A N 1
ATOM 870 C CA . SER A 1 117 ? 0.904 -4.481 7.841 1.00 98.44 117 SER A CA 1
ATOM 871 C C . SER A 1 117 ? 0.612 -4.189 6.378 1.00 98.44 117 SER A C 1
ATOM 873 O O . SER A 1 117 ? -0.278 -4.792 5.790 1.00 98.44 117 SER A O 1
ATOM 875 N N . TYR A 1 118 ? 1.367 -3.269 5.799 1.00 98.31 118 TYR A N 1
ATOM 876 C CA . TYR A 1 118 ? 1.171 -2.734 4.458 1.00 98.31 118 TYR A CA 1
ATOM 877 C C . TYR A 1 118 ? 2.400 -3.032 3.617 1.00 98.31 118 TYR A C 1
ATOM 879 O O . TYR A 1 118 ? 3.523 -2.978 4.125 1.00 98.31 118 TYR A O 1
ATOM 887 N N . TYR A 1 119 ? 2.189 -3.329 2.341 1.00 97.75 119 TYR A N 1
ATOM 888 C CA . TYR A 1 119 ? 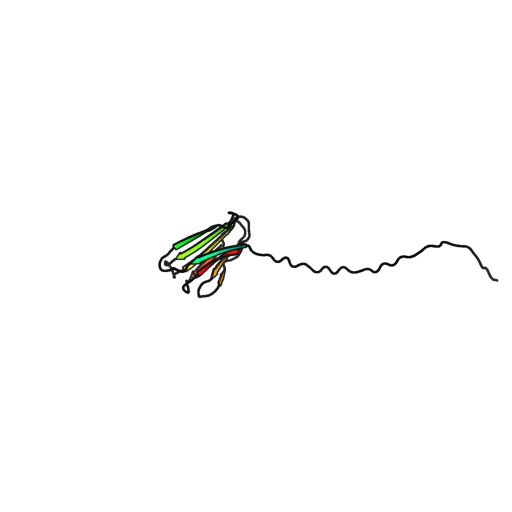3.230 -3.792 1.441 1.00 97.75 119 TYR A CA 1
ATOM 889 C C . TYR A 1 119 ? 3.043 -3.228 0.041 1.00 97.75 119 TYR A C 1
ATOM 891 O O . TYR A 1 119 ? 1.928 -3.125 -0.474 1.00 97.75 119 TYR A O 1
ATOM 899 N N . MET A 1 120 ? 4.170 -2.971 -0.604 1.00 96.88 120 MET A N 1
ATOM 900 C CA . MET A 1 120 ? 4.281 -2.927 -2.051 1.00 96.88 120 MET A CA 1
ATOM 901 C C . MET A 1 120 ? 5.320 -3.963 -2.471 1.00 96.88 120 MET A C 1
ATOM 903 O O . MET A 1 120 ? 6.416 -3.997 -1.912 1.00 96.88 120 MET A O 1
ATOM 907 N N . TYR A 1 121 ? 4.966 -4.780 -3.456 1.00 95.12 121 TYR A N 1
ATOM 908 C CA . TYR A 1 121 ? 5.863 -5.723 -4.122 1.00 95.12 121 TYR A CA 1
ATOM 909 C C . TYR A 1 121 ? 6.160 -5.209 -5.526 1.00 95.12 121 TYR A C 1
ATOM 911 O O . TYR A 1 121 ? 5.226 -4.727 -6.175 1.00 95.12 121 TYR A O 1
ATOM 919 N N . TYR A 1 122 ? 7.416 -5.290 -5.968 1.00 91.62 122 TYR A N 1
ATOM 920 C CA . TYR A 1 122 ? 7.891 -4.772 -7.255 1.00 91.62 122 TYR A CA 1
ATOM 921 C C . TYR A 1 122 ? 9.134 -5.509 -7.774 1.00 91.62 122 TYR A C 1
ATOM 923 O O . TYR A 1 122 ? 9.772 -6.249 -6.985 1.00 91.62 122 TYR A O 1
#